Protein AF-A0A967GHB7-F1 (afdb_monomer)

Foldseek 3Di:
DPDDPLCVLLVHDPPDDPVSLVVSLVVLCQDLPPVRDPDPCSVVSNVSSVD

Mean predicted aligned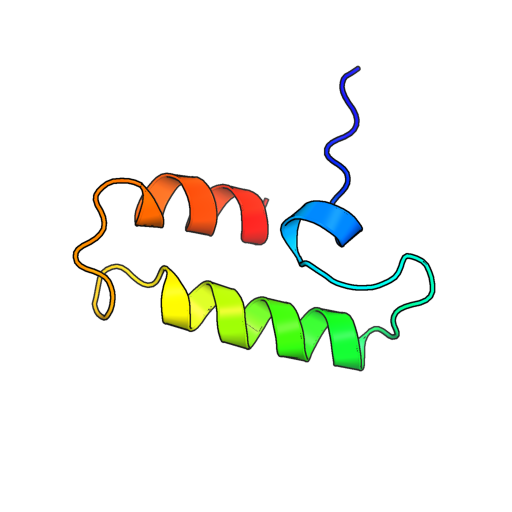 error: 4.44 Å

Structure (mmCIF, N/CA/C/O backbone):
data_AF-A0A967GHB7-F1
#
_entry.id   AF-A0A967GHB7-F1
#
loop_
_atom_site.group_PDB
_atom_site.id
_atom_site.type_symbol
_atom_site.label_atom_id
_atom_site.label_alt_id
_atom_site.label_comp_id
_atom_site.label_asym_id
_atom_site.label_entity_id
_atom_site.label_seq_id
_atom_site.pdbx_PDB_ins_code
_atom_site.Cartn_x
_atom_site.Cartn_y
_atom_site.Cartn_z
_atom_site.occupancy
_atom_site.B_iso_or_equiv
_atom_site.auth_seq_id
_atom_site.auth_comp_id
_atom_site.auth_asym_id
_atom_site.auth_atom_id
_atom_site.pdbx_PDB_model_num
ATOM 1 N N . MET A 1 1 ? -8.785 20.441 -1.517 1.00 48.78 1 MET A N 1
ATOM 2 C CA . MET A 1 1 ? -8.072 19.288 -0.941 1.00 48.78 1 MET A CA 1
ATOM 3 C C . MET A 1 1 ? -8.615 18.086 -1.689 1.00 48.78 1 MET A C 1
ATOM 5 O O . MET A 1 1 ? -9.771 17.745 -1.476 1.00 48.78 1 MET A O 1
ATOM 9 N N . GLU A 1 2 ? -7.886 17.577 -2.684 1.00 55.88 2 GLU A N 1
ATOM 10 C CA . GLU A 1 2 ? -8.250 16.296 -3.299 1.00 55.88 2 GLU A CA 1
ATOM 11 C C . GLU A 1 2 ? -7.989 15.225 -2.247 1.00 55.88 2 GLU A C 1
ATOM 1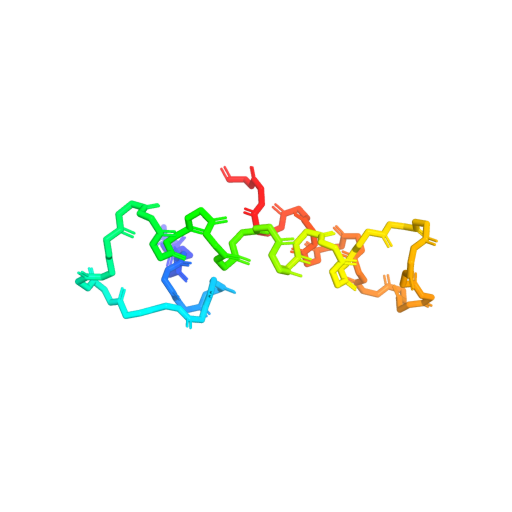3 O O . GLU A 1 2 ? -6.846 14.973 -1.870 1.00 55.88 2 GLU A O 1
ATOM 18 N N . PHE A 1 3 ? -9.059 14.671 -1.691 1.00 62.97 3 PHE A N 1
ATOM 19 C CA . PHE A 1 3 ? -8.946 13.504 -0.837 1.00 62.97 3 PHE A CA 1
ATOM 20 C C . PHE A 1 3 ? -8.734 12.315 -1.766 1.00 62.97 3 PHE A C 1
ATOM 22 O O . PHE A 1 3 ? -9.658 11.919 -2.473 1.00 62.97 3 PHE A O 1
ATOM 29 N N . LYS A 1 4 ? -7.508 11.784 -1.796 1.00 70.62 4 LYS A N 1
ATOM 30 C CA . LYS A 1 4 ? -7.233 10.493 -2.426 1.00 70.62 4 LYS A CA 1
ATOM 31 C C . LYS A 1 4 ? -8.139 9.455 -1.756 1.00 70.62 4 LYS A C 1
ATOM 33 O O . LYS A 1 4 ? -8.087 9.293 -0.535 1.00 70.62 4 LYS A O 1
ATOM 38 N N . ASP A 1 5 ? -9.003 8.794 -2.526 1.00 84.44 5 ASP A N 1
ATOM 39 C CA . ASP A 1 5 ? -9.819 7.702 -1.997 1.00 84.44 5 ASP A CA 1
ATOM 40 C C . ASP A 1 5 ? -8.923 6.470 -1.846 1.00 84.44 5 ASP A C 1
ATOM 42 O O . ASP A 1 5 ? -8.727 5.681 -2.769 1.00 84.44 5 ASP A O 1
ATOM 46 N N . TYR A 1 6 ? -8.332 6.330 -0.663 1.00 82.38 6 TYR A N 1
ATOM 47 C CA . TYR A 1 6 ? -7.459 5.210 -0.334 1.00 82.38 6 TYR A CA 1
ATOM 48 C C . TYR A 1 6 ? -8.151 3.854 -0.460 1.00 82.38 6 TYR A C 1
ATOM 50 O O . TYR A 1 6 ? -7.484 2.864 -0.751 1.00 82.38 6 TYR A O 1
ATOM 58 N N . TYR A 1 7 ? -9.473 3.795 -0.282 1.00 87.62 7 TYR A N 1
ATOM 59 C CA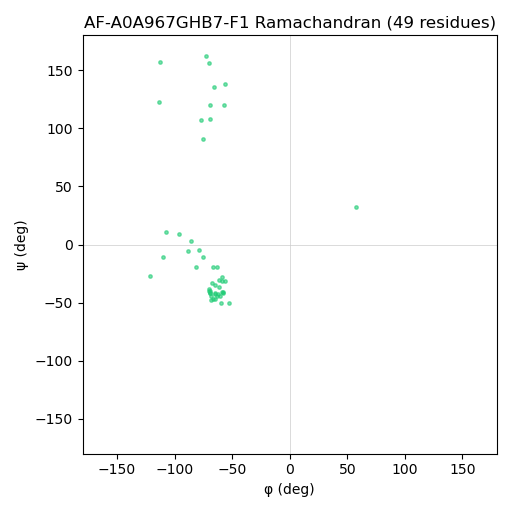 . TYR A 1 7 ? -10.224 2.560 -0.482 1.00 87.62 7 TYR A CA 1
ATOM 60 C C . TYR A 1 7 ? -10.269 2.203 -1.967 1.00 87.62 7 TYR A C 1
ATOM 62 O O . TYR A 1 7 ? -10.058 1.046 -2.322 1.00 87.62 7 TYR A O 1
ATOM 70 N N . GLU A 1 8 ? -10.434 3.196 -2.840 1.00 86.25 8 GLU A N 1
ATOM 71 C CA . GLU A 1 8 ? -10.392 3.009 -4.292 1.00 86.25 8 GLU A CA 1
ATOM 72 C C . GLU A 1 8 ? -8.981 2.641 -4.785 1.00 86.25 8 GLU A C 1
ATOM 74 O O . GLU A 1 8 ? -8.825 1.669 -5.524 1.00 86.25 8 GLU A O 1
ATOM 79 N N . ILE A 1 9 ? -7.940 3.325 -4.289 1.00 86.44 9 ILE A N 1
ATOM 80 C CA . ILE A 1 9 ? -6.526 3.021 -4.591 1.00 86.44 9 ILE A CA 1
ATOM 81 C C . ILE A 1 9 ? -6.168 1.599 -4.145 1.00 86.44 9 ILE A C 1
ATOM 83 O O . ILE A 1 9 ? -5.531 0.839 -4.879 1.00 86.44 9 ILE A O 1
ATOM 87 N N . MET A 1 10 ? -6.602 1.211 -2.944 1.00 87.12 10 MET A N 1
ATOM 88 C CA . MET A 1 10 ? -6.394 -0.138 -2.431 1.00 87.12 10 MET A CA 1
ATOM 89 C C . MET A 1 10 ? -7.385 -1.157 -3.013 1.00 87.12 10 MET A C 1
ATOM 91 O O . MET A 1 10 ? -7.250 -2.348 -2.736 1.00 87.12 10 MET A O 1
ATOM 95 N N . GLY A 1 11 ? -8.362 -0.744 -3.824 1.00 89.12 11 GLY A N 1
ATOM 96 C CA . GLY A 1 11 ? -9.383 -1.621 -4.401 1.00 89.12 11 GLY A CA 1
ATOM 97 C C . GLY A 1 11 ? -10.205 -2.381 -3.355 1.00 89.12 11 GLY A C 1
ATOM 98 O O . GLY A 1 11 ? -10.580 -3.533 -3.584 1.00 89.12 11 GLY A O 1
ATOM 99 N N . VAL A 1 12 ? -10.427 -1.777 -2.190 1.00 92.25 12 VAL A N 1
ATOM 100 C CA . VAL A 1 12 ? -11.207 -2.336 -1.082 1.00 92.25 12 VAL A CA 1
ATOM 101 C C . VAL A 1 12 ? -12.484 -1.527 -0.879 1.00 92.25 12 VAL A C 1
ATOM 103 O O . VAL A 1 12 ? -12.581 -0.367 -1.268 1.00 92.25 12 VAL A O 1
ATOM 106 N N . ALA A 1 13 ? -13.493 -2.142 -0.271 1.00 91.56 13 ALA A N 1
ATOM 107 C CA . ALA A 1 13 ? -14.717 -1.433 0.074 1.00 91.56 13 ALA A CA 1
ATOM 108 C C . ALA A 1 13 ? -14.468 -0.422 1.210 1.00 91.56 13 ALA A C 1
ATOM 110 O O . ALA A 1 13 ? -13.542 -0.577 2.003 1.00 91.56 13 ALA A O 1
ATOM 111 N N . ARG A 1 14 ? -15.304 0.616 1.318 1.00 88.25 14 ARG A N 1
ATOM 112 C CA . ARG A 1 14 ? -15.175 1.640 2.377 1.00 88.25 14 ARG A CA 1
ATOM 113 C C . ARG A 1 14 ? -15.438 1.105 3.787 1.00 88.25 14 ARG A C 1
ATOM 115 O O . ARG A 1 14 ? -15.044 1.732 4.762 1.00 88.25 14 ARG A O 1
ATOM 122 N N . ASP A 1 15 ? -16.112 -0.034 3.887 1.00 92.12 15 ASP A N 1
ATOM 123 C CA . ASP A 1 15 ? -16.354 -0.791 5.114 1.00 92.12 15 ASP A CA 1
ATOM 124 C C . ASP A 1 15 ? -15.337 -1.928 5.320 1.00 92.12 15 ASP A C 1
ATOM 126 O O . ASP A 1 15 ? -15.503 -2.748 6.225 1.00 92.12 15 ASP A O 1
ATOM 130 N N . ALA A 1 16 ? -14.280 -1.981 4.499 1.00 92.50 16 ALA A N 1
ATOM 131 C CA . ALA A 1 16 ? -13.250 -3.001 4.589 1.00 92.50 16 ALA A CA 1
ATOM 132 C C . ALA A 1 16 ? -12.612 -3.034 5.976 1.00 92.50 16 ALA A C 1
ATOM 134 O O . ALA A 1 16 ? -12.288 -2.010 6.587 1.00 92.50 16 ALA A O 1
ATOM 135 N N . THR A 1 17 ? -12.388 -4.250 6.462 1.00 94.12 17 THR A N 1
ATOM 136 C CA . THR A 1 17 ? -11.750 -4.448 7.756 1.00 94.12 17 THR A CA 1
ATOM 137 C C . THR A 1 17 ? -10.260 -4.118 7.675 1.00 94.12 17 THR A C 1
ATOM 139 O O . THR A 1 17 ? -9.649 -4.119 6.603 1.00 94.12 17 THR A O 1
ATOM 142 N N . GLN A 1 18 ? -9.619 -3.899 8.826 1.00 90.38 18 GLN A N 1
ATOM 143 C CA . GLN A 1 18 ? -8.162 -3.722 8.870 1.00 90.38 18 GLN A CA 1
ATOM 144 C C . GLN A 1 18 ? -7.406 -4.907 8.251 1.00 90.38 18 GLN A C 1
ATOM 146 O O . GLN A 1 18 ? -6.331 -4.721 7.676 1.00 90.38 18 GLN A O 1
ATOM 151 N N . ASP A 1 19 ? -7.961 -6.117 8.348 1.00 93.81 19 ASP A N 1
ATOM 152 C CA . ASP A 1 19 ? -7.378 -7.307 7.737 1.00 93.81 19 ASP A CA 1
ATOM 153 C C . ASP A 1 19 ? -7.475 -7.265 6.211 1.00 93.81 19 ASP A C 1
ATOM 155 O O . ASP A 1 19 ? -6.501 -7.615 5.540 1.00 93.81 19 ASP A O 1
ATOM 159 N N . ASP A 1 20 ? -8.591 -6.791 5.656 1.00 92.25 20 ASP A N 1
ATOM 160 C CA . ASP A 1 20 ? -8.766 -6.615 4.210 1.00 92.25 20 ASP A CA 1
ATOM 161 C C . ASP A 1 20 ? -7.812 -5.553 3.662 1.00 92.25 20 ASP A C 1
ATOM 163 O O . ASP A 1 20 ? -7.137 -5.786 2.656 1.00 92.25 20 ASP A O 1
ATOM 167 N N . ILE A 1 21 ? -7.669 -4.436 4.381 1.00 91.00 21 ILE A N 1
ATOM 168 C CA . ILE A 1 21 ? -6.715 -3.368 4.063 1.00 91.00 21 ILE A CA 1
ATOM 169 C C . ILE A 1 21 ? -5.284 -3.921 4.070 1.00 91.00 21 ILE A C 1
ATOM 171 O O . ILE A 1 21 ? -4.559 -3.785 3.084 1.00 91.00 21 ILE A O 1
ATOM 175 N N . LYS A 1 22 ? -4.875 -4.636 5.129 1.00 91.25 22 LYS A N 1
ATOM 176 C CA . LYS A 1 22 ? -3.548 -5.279 5.199 1.00 91.25 22 LYS A CA 1
ATOM 177 C C . LYS A 1 22 ? -3.322 -6.269 4.065 1.00 91.25 22 LYS A C 1
ATOM 179 O 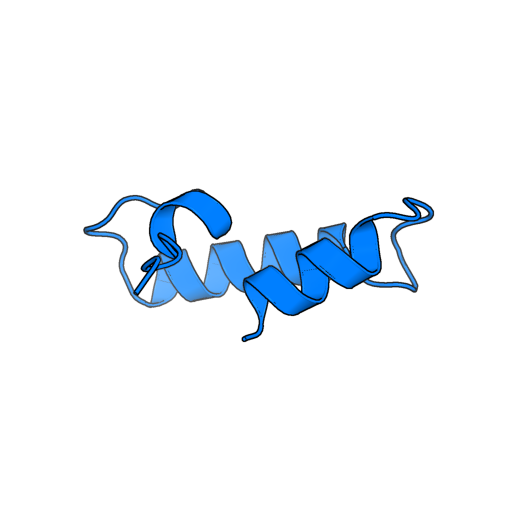O . LYS A 1 22 ? -2.211 -6.361 3.535 1.00 91.25 22 LYS A O 1
ATOM 184 N N . ARG A 1 23 ? -4.339 -7.060 3.724 1.00 93.19 23 ARG A N 1
ATOM 185 C CA . ARG A 1 23 ? -4.244 -8.078 2.677 1.00 93.19 23 ARG A CA 1
ATOM 186 C C . ARG A 1 23 ? -4.112 -7.426 1.302 1.00 93.19 23 ARG A C 1
ATOM 188 O O . ARG A 1 23 ? -3.263 -7.862 0.522 1.00 93.19 23 ARG A O 1
ATOM 195 N N . SER A 1 24 ? -4.877 -6.366 1.038 1.00 92.69 24 SER A N 1
ATOM 196 C CA . SER A 1 24 ? -4.777 -5.604 -0.206 1.00 92.69 24 SER A CA 1
ATOM 197 C C . SER A 1 24 ? -3.442 -4.875 -0.321 1.00 92.69 24 SER A C 1
ATOM 199 O O . SER A 1 24 ? -2.740 -5.052 -1.316 1.00 92.69 24 SER A O 1
ATOM 201 N N . TYR A 1 25 ? -3.007 -4.189 0.740 1.00 91.19 25 TYR A N 1
ATOM 202 C CA . TYR A 1 25 ? -1.697 -3.541 0.799 1.00 91.19 25 TYR A CA 1
ATOM 203 C C . TYR A 1 25 ? -0.568 -4.517 0.454 1.00 91.19 25 TYR A C 1
ATOM 205 O O . TYR A 1 25 ? 0.226 -4.255 -0.441 1.00 91.19 25 TYR A O 1
ATOM 213 N N . ARG A 1 26 ? -0.525 -5.702 1.081 1.00 91.62 26 ARG A N 1
ATOM 214 C CA . ARG A 1 26 ? 0.503 -6.720 0.781 1.00 91.62 26 ARG A CA 1
ATOM 215 C C . ARG A 1 26 ? 0.455 -7.202 -0.66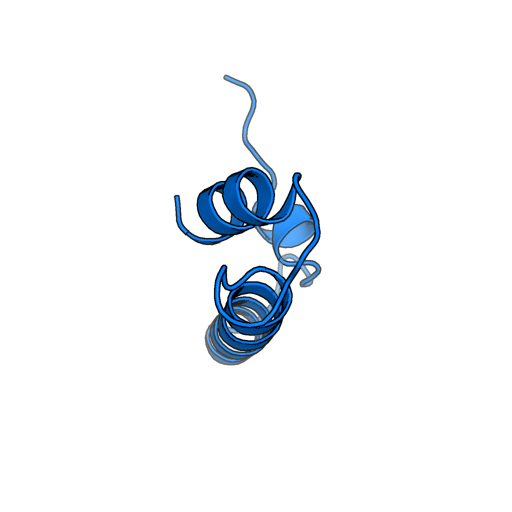9 1.00 91.62 26 ARG A C 1
ATOM 217 O O . ARG A 1 26 ? 1.500 -7.499 -1.247 1.00 91.62 26 ARG A O 1
ATOM 224 N N . LYS A 1 27 ? -0.744 -7.318 -1.245 1.00 91.56 27 LYS A N 1
ATOM 225 C CA . LYS A 1 27 ? -0.938 -7.731 -2.640 1.00 91.56 27 LYS A CA 1
ATOM 226 C C . LYS A 1 27 ? -0.422 -6.661 -3.602 1.00 91.56 27 LYS A C 1
ATOM 228 O O . LYS A 1 27 ? 0.320 -6.993 -4.521 1.00 91.56 27 LYS A O 1
ATOM 233 N N . LEU A 1 28 ? -0.787 -5.402 -3.376 1.00 90.94 28 LEU A N 1
ATOM 234 C CA . LEU A 1 28 ? -0.377 -4.268 -4.202 1.00 90.94 28 LEU A CA 1
ATOM 235 C C . LEU A 1 28 ? 1.115 -3.966 -4.044 1.00 90.94 28 LEU A C 1
ATOM 237 O O . LEU A 1 28 ? 1.80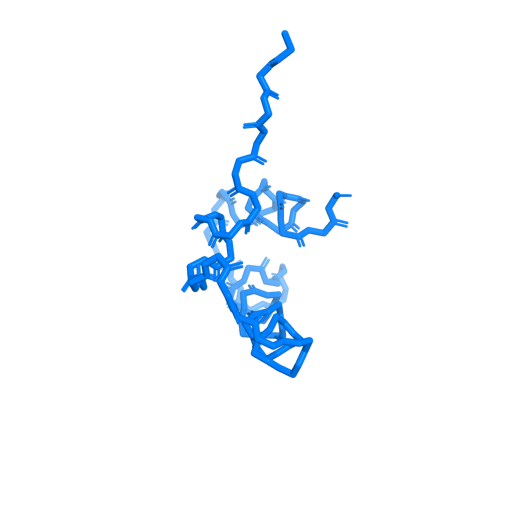4 -3.809 -5.044 1.00 90.94 28 LEU A O 1
ATOM 241 N N . ALA A 1 29 ? 1.640 -4.015 -2.820 1.00 89.50 29 ALA A N 1
ATOM 242 C CA . ALA A 1 29 ? 3.062 -3.850 -2.540 1.00 89.50 29 ALA A CA 1
ATOM 243 C C . ALA A 1 29 ? 3.916 -4.888 -3.277 1.00 89.50 29 ALA A C 1
ATOM 245 O O . ALA A 1 29 ? 4.940 -4.531 -3.836 1.00 89.50 29 ALA A O 1
ATOM 246 N N . ARG A 1 30 ? 3.490 -6.159 -3.335 1.00 90.81 30 ARG A N 1
ATOM 247 C CA . ARG A 1 30 ? 4.179 -7.188 -4.135 1.00 90.81 30 ARG A CA 1
ATOM 248 C C . ARG A 1 30 ? 4.021 -6.975 -5.636 1.00 90.81 30 ARG A C 1
ATOM 250 O O . ARG A 1 30 ? 4.962 -7.229 -6.374 1.00 90.81 30 ARG A O 1
ATOM 257 N N . LYS A 1 31 ? 2.839 -6.539 -6.080 1.00 88.94 31 LYS A N 1
ATOM 258 C CA . LYS A 1 31 ? 2.547 -6.277 -7.495 1.00 88.94 31 LYS A CA 1
ATOM 259 C C . LYS A 1 31 ? 3.378 -5.122 -8.050 1.00 88.94 31 LYS A C 1
ATOM 261 O O . LYS A 1 31 ? 3.731 -5.173 -9.215 1.00 88.94 31 LYS A O 1
ATOM 266 N N . TYR A 1 32 ? 3.652 -4.109 -7.235 1.00 91.06 32 TYR A N 1
ATOM 267 C CA . TYR A 1 32 ? 4.389 -2.909 -7.628 1.00 91.06 32 TYR A CA 1
ATOM 268 C C . TYR A 1 32 ? 5.804 -2.854 -7.037 1.00 91.06 32 TYR A C 1
ATOM 270 O O . TYR A 1 32 ? 6.455 -1.815 -7.091 1.00 91.06 32 TYR A O 1
ATOM 278 N N . HIS A 1 33 ? 6.287 -3.953 -6.449 1.00 87.81 33 HIS A N 1
ATOM 279 C CA . HIS A 1 33 ? 7.634 -4.002 -5.893 1.00 87.81 33 HIS A CA 1
ATOM 280 C C . HIS A 1 33 ? 8.666 -3.871 -7.024 1.00 87.81 33 HIS A C 1
ATOM 282 O O . HIS A 1 33 ? 8.524 -4.586 -8.019 1.00 87.81 33 HIS A O 1
ATOM 288 N N . PRO A 1 34 ? 9.723 -3.054 -6.873 1.00 85.75 34 PRO A N 1
ATOM 289 C CA . PRO A 1 34 ? 10.748 -2.885 -7.908 1.00 85.75 34 PRO A CA 1
ATOM 290 C C . PRO A 1 34 ? 11.447 -4.202 -8.278 1.00 85.75 34 PRO A C 1
ATOM 292 O O . PRO A 1 34 ? 11.791 -4.410 -9.432 1.00 85.75 34 PRO A O 1
ATOM 295 N N . ASP A 1 35 ? 11.589 -5.129 -7.325 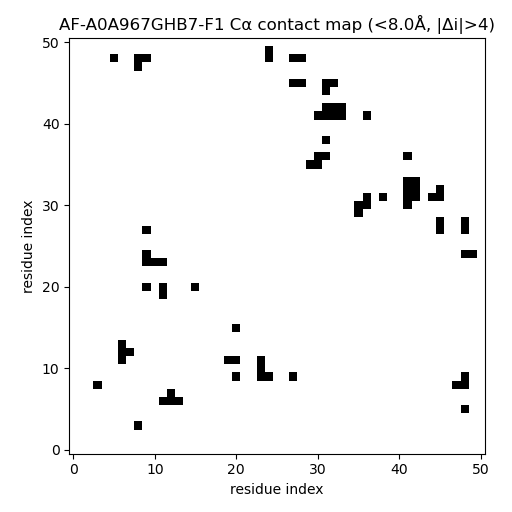1.00 87.94 35 ASP A N 1
ATOM 296 C CA . ASP A 1 35 ? 12.196 -6.446 -7.595 1.00 87.94 35 ASP A CA 1
ATOM 297 C C . ASP A 1 35 ? 11.275 -7.428 -8.350 1.00 87.94 35 ASP A C 1
ATOM 299 O O . ASP A 1 35 ? 11.717 -8.512 -8.723 1.00 87.94 35 ASP A O 1
ATOM 303 N N . VAL A 1 36 ? 9.981 -7.119 -8.504 1.00 89.25 36 VAL A N 1
ATOM 304 C CA . VAL A 1 36 ? 8.978 -8.040 -9.082 1.00 89.25 36 VAL A CA 1
ATOM 305 C C . VAL A 1 36 ? 8.297 -7.453 -10.319 1.00 89.25 36 VAL A C 1
ATOM 307 O O . VAL A 1 36 ? 7.818 -8.206 -11.165 1.00 89.25 36 VAL A O 1
ATOM 310 N N . SER A 1 37 ? 8.218 -6.127 -10.420 1.00 88.00 37 SER A N 1
ATOM 311 C CA . SER A 1 37 ? 7.498 -5.419 -11.471 1.00 88.00 37 SER A CA 1
ATOM 312 C C . SER A 1 37 ? 8.448 -4.638 -12.365 1.00 88.00 37 SER A C 1
ATOM 314 O O . SER A 1 37 ? 9.102 -3.711 -11.903 1.00 88.00 37 SER A O 1
ATOM 316 N N . ASP A 1 38 ? 8.413 -4.936 -13.662 1.00 87.06 38 ASP A N 1
ATOM 317 C CA . ASP A 1 38 ? 9.117 -4.173 -14.703 1.00 87.06 38 ASP A CA 1
ATOM 318 C C . ASP A 1 38 ? 8.297 -2.969 -15.217 1.00 87.06 38 ASP A C 1
ATOM 320 O O . ASP A 1 38 ? 8.698 -2.283 -16.156 1.00 87.06 38 ASP A O 1
ATOM 324 N N . ASP A 1 39 ? 7.116 -2.730 -14.636 1.00 86.69 39 ASP A N 1
ATOM 325 C CA . ASP A 1 39 ? 6.244 -1.610 -14.997 1.00 86.69 39 ASP A CA 1
ATOM 326 C C . ASP A 1 39 ? 6.879 -0.274 -14.549 1.00 86.69 39 ASP A C 1
ATOM 328 O O . ASP A 1 39 ? 7.103 -0.083 -13.349 1.00 86.69 39 ASP A O 1
ATOM 332 N N . PRO A 1 40 ? 7.158 0.671 -15.467 1.00 86.62 40 PRO A N 1
ATOM 33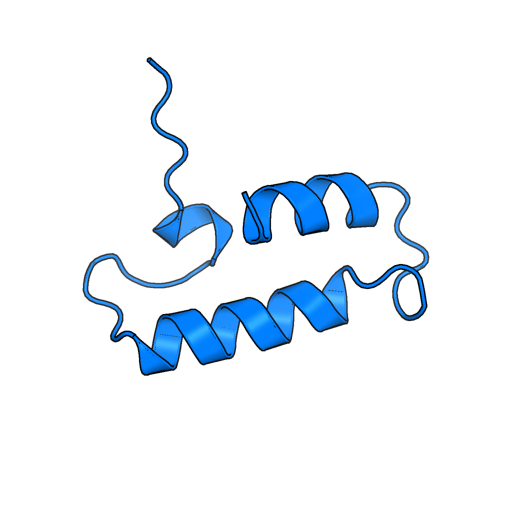3 C CA . PRO A 1 40 ? 7.742 1.970 -15.127 1.00 86.62 40 PRO A CA 1
ATOM 334 C C . PRO A 1 40 ? 6.838 2.819 -14.220 1.00 86.62 40 PRO A C 1
ATOM 336 O O . PRO A 1 40 ? 7.325 3.729 -13.551 1.00 86.62 40 PRO A O 1
ATOM 339 N N . GLU A 1 41 ? 5.538 2.520 -14.150 1.00 87.38 41 GLU A N 1
ATOM 340 C CA . GLU A 1 41 ? 4.597 3.178 -13.237 1.00 87.38 41 GLU A CA 1
ATOM 341 C C . GLU A 1 41 ? 4.514 2.495 -11.862 1.00 87.38 41 GLU A C 1
ATOM 343 O O . GLU A 1 41 ? 3.850 3.010 -10.956 1.00 87.38 41 GLU A O 1
ATOM 348 N N . ALA A 1 42 ? 5.178 1.349 -11.667 1.00 88.00 42 ALA A N 1
ATOM 349 C CA . ALA A 1 42 ? 5.116 0.594 -10.417 1.00 88.00 42 ALA A CA 1
ATOM 350 C C . ALA A 1 42 ? 5.577 1.428 -9.222 1.00 88.00 42 ALA A C 1
ATOM 352 O O . ALA A 1 42 ? 4.926 1.411 -8.184 1.00 88.00 42 ALA A O 1
ATOM 353 N N . GLU A 1 43 ? 6.640 2.218 -9.370 1.00 86.00 43 GLU A N 1
ATOM 354 C CA . GLU A 1 43 ? 7.141 3.064 -8.285 1.00 86.00 43 GLU A CA 1
ATOM 355 C C . GLU A 1 43 ? 6.104 4.110 -7.839 1.00 86.00 43 GLU A C 1
ATOM 357 O O . GLU A 1 43 ? 5.906 4.322 -6.640 1.00 86.00 43 GLU A O 1
ATOM 362 N N . ALA A 1 44 ? 5.410 4.740 -8.792 1.00 88.38 44 ALA A N 1
ATOM 363 C CA . ALA A 1 44 ? 4.368 5.721 -8.500 1.00 88.38 44 ALA A CA 1
ATOM 364 C C . ALA A 1 44 ? 3.189 5.065 -7.769 1.00 88.38 44 ALA A C 1
ATOM 366 O O . ALA A 1 44 ? 2.777 5.534 -6.708 1.00 88.38 44 ALA A O 1
ATOM 367 N N . ARG A 1 45 ? 2.718 3.917 -8.268 1.00 86.44 45 ARG A N 1
ATOM 368 C CA . ARG A 1 45 ? 1.621 3.166 -7.638 1.00 86.44 45 ARG A CA 1
ATOM 369 C C . ARG A 1 45 ? 2.011 2.582 -6.282 1.00 86.44 45 ARG A C 1
ATOM 371 O O . ARG A 1 45 ? 1.180 2.496 -5.385 1.00 86.44 45 ARG A O 1
ATOM 378 N N . PHE A 1 46 ? 3.271 2.195 -6.099 1.00 86.75 46 PHE A N 1
ATOM 379 C CA . PHE A 1 46 ? 3.784 1.732 -4.812 1.00 86.75 46 PHE A CA 1
ATOM 380 C C . PHE A 1 46 ? 3.767 2.858 -3.772 1.00 86.75 46 PHE A C 1
ATOM 382 O O . PHE A 1 46 ? 3.351 2.628 -2.637 1.00 86.75 46 PHE A O 1
ATOM 389 N N . LYS A 1 47 ? 4.151 4.082 -4.167 1.00 84.62 47 LYS A N 1
ATOM 390 C CA . LYS A 1 47 ? 4.044 5.276 -3.314 1.00 84.62 47 LYS A CA 1
ATOM 391 C C . LYS A 1 47 ? 2.590 5.594 -2.968 1.00 84.62 47 LYS A C 1
ATOM 393 O O . LYS A 1 47 ? 2.299 5.809 -1.801 1.00 84.62 47 LYS A O 1
ATOM 398 N N . GLU A 1 4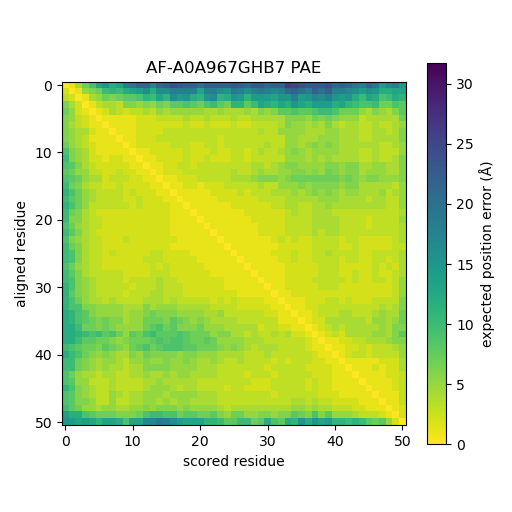8 ? 1.673 5.537 -3.932 1.00 84.44 48 GLU A N 1
ATOM 399 C CA . GLU A 1 48 ? 0.239 5.784 -3.691 1.00 84.44 48 GLU A CA 1
ATOM 400 C C . GLU A 1 48 ? -0.402 4.797 -2.707 1.00 84.44 48 GLU A C 1
ATOM 402 O O . GLU A 1 48 ? -1.327 5.155 -1.985 1.00 84.44 48 GLU A O 1
ATOM 407 N N . VAL A 1 49 ? 0.089 3.558 -2.659 1.00 81.69 49 VAL A N 1
ATOM 408 C CA . VAL A 1 49 ? -0.401 2.525 -1.734 1.00 81.69 49 VAL A CA 1
ATOM 409 C C . VAL A 1 49 ? 0.216 2.660 -0.330 1.00 81.69 49 VAL A C 1
ATOM 411 O O . VAL A 1 49 ? -0.324 2.099 0.624 1.00 81.69 49 VAL A O 1
ATOM 414 N N . GLY A 1 50 ? 1.346 3.363 -0.191 1.00 73.12 50 GLY A N 1
ATOM 415 C CA . GLY A 1 50 ? 2.110 3.482 1.057 1.00 73.12 50 GLY A CA 1
ATOM 416 C C . GLY A 1 50 ? 2.093 4.850 1.751 1.00 73.12 50 GLY A C 1
ATOM 417 O O . GLY A 1 50 ? 2.578 4.915 2.879 1.00 73.12 50 GLY A O 1
ATOM 418 N N . GLU A 1 51 ? 1.588 5.901 1.098 1.00 61.19 51 GLU A N 1
ATOM 419 C CA . GLU A 1 51 ? 1.489 7.286 1.607 1.00 61.19 51 GLU A CA 1
ATOM 420 C C . GLU A 1 51 ? 0.229 7.521 2.452 1.00 61.19 51 GLU A C 1
ATOM 422 O O . GLU A 1 51 ? 0.376 7.882 3.641 1.00 61.19 51 GLU A O 1
#

Radius of gyration: 11.36 Å; Cα contacts (8 Å, |Δi|>4): 40; chains: 1; bounding box: 28×27×24 Å

Sequence (51 aa):
MEFKDYYEIMGVARDATQDDIKRSYRKLARKYHPDVSDDPEAEARFKEVGE

Secondary structure (DSSP, 8-state):
-----HHHHTT--TT--HHHHHHHHHHHHHHT-TTT---TTHHHHHHHHH-

Solvent-accessible surface area (backbone atoms only — not comparable to full-atom values): 3131 Å² total; per-residue (Å²): 132,88,76,76,58,61,36,66,76,53,71,45,59,91,82,53,48,73,66,53,50,53,53,35,46,56,51,50,47,54,60,22,26,77,93,70,29,90,52,88,60,22,62,58,55,36,46,71,73,70,112

pLDDT: mean 85.68, std 9.49, range [48.78, 94.12]

Nearest PDB structures (foldseek):
  3ucs-assembly1_C  TM=9.445E-01  e=2.824E-04  Escherichia coli K-12
  3ucs-assembly1_D  TM=9.232E-01  e=2.083E-04  Escherichia coli K-12
  4j7z-assembly3_C  TM=9.390E-01  e=5.864E-04  Thermus thermophilus HB8
  2ctp-assembly1_A  TM=8.506E-01  e=1.982E-03  Homo sapiens
  2cug-assembly1_A  TM=8.740E-01  e=1.865E-03  Mus musculus